Protein AF-S2WGL0-F1 (afdb_monomer_lite)

Structure (mmCIF, N/CA/C/O backbone):
data_AF-S2WGL0-F1
#
_entry.id   AF-S2WGL0-F1
#
loop_
_atom_site.group_PDB
_atom_site.id
_atom_site.type_symbol
_atom_site.label_atom_id
_atom_site.label_alt_id
_atom_site.label_comp_id
_atom_site.label_asym_id
_atom_site.label_entity_id
_atom_site.label_seq_id
_atom_site.pdbx_PDB_ins_code
_atom_site.Cartn_x
_atom_site.Cartn_y
_atom_site.Cartn_z
_atom_site.occupancy
_atom_site.B_iso_or_eq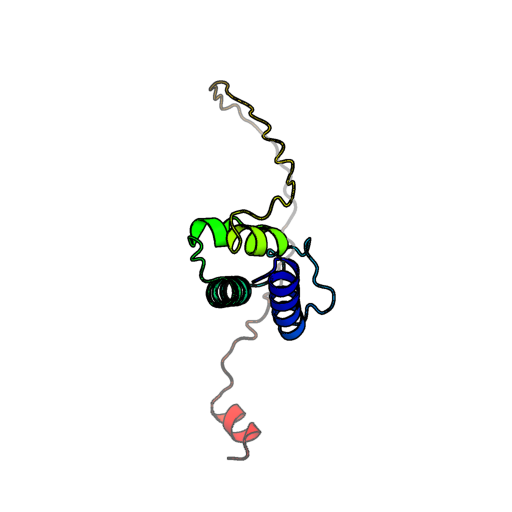uiv
_atom_site.auth_seq_id
_atom_site.auth_comp_id
_atom_site.auth_asym_id
_atom_site.auth_atom_id
_atom_site.pdbx_PDB_model_num
ATOM 1 N N . MET A 1 1 ? -0.978 8.431 12.726 1.00 80.19 1 MET A N 1
ATOM 2 C CA . MET A 1 1 ? 0.110 8.698 11.765 1.00 80.19 1 MET A CA 1
ATOM 3 C C . MET A 1 1 ? -0.448 9.598 10.673 1.00 80.19 1 MET A C 1
ATOM 5 O O . MET A 1 1 ? -1.637 9.487 10.399 1.00 80.19 1 MET A O 1
ATOM 9 N N . GLU A 1 2 ? 0.340 10.513 10.110 1.00 90.31 2 GLU A N 1
ATOM 10 C CA . GLU A 1 2 ? -0.134 11.367 9.007 1.00 90.31 2 GLU A CA 1
ATOM 11 C C . GLU A 1 2 ? -0.165 10.583 7.686 1.00 90.31 2 GLU A C 1
ATOM 13 O O . GLU A 1 2 ? 0.676 9.712 7.462 1.00 90.31 2 GLU A O 1
ATOM 18 N N . VAL A 1 3 ? -1.079 10.929 6.775 1.00 93.00 3 VAL A N 1
ATOM 19 C CA . VAL A 1 3 ? -1.217 10.261 5.461 1.00 93.00 3 VAL A CA 1
ATOM 20 C C . VAL A 1 3 ? 0.098 10.262 4.681 1.00 93.00 3 VAL A C 1
ATOM 22 O O . VAL A 1 3 ? 0.475 9.247 4.111 1.00 93.00 3 VAL A O 1
ATOM 25 N N . ALA A 1 4 ? 0.836 11.376 4.699 1.00 94.25 4 ALA A N 1
ATOM 26 C CA . ALA A 1 4 ? 2.120 11.485 4.007 1.00 94.25 4 ALA A CA 1
ATOM 27 C C . ALA A 1 4 ? 3.176 10.500 4.546 1.00 94.25 4 ALA A C 1
ATOM 29 O O . ALA A 1 4 ? 4.004 10.012 3.784 1.00 94.25 4 ALA A O 1
ATOM 30 N N . GLN A 1 5 ? 3.136 10.182 5.844 1.00 96.06 5 GLN A N 1
ATOM 31 C CA . GLN A 1 5 ? 4.048 9.206 6.451 1.00 96.06 5 GLN A CA 1
ATOM 32 C C . GLN A 1 5 ? 3.672 7.778 6.053 1.00 96.06 5 GLN A C 1
ATOM 34 O O . GLN A 1 5 ? 4.556 6.984 5.750 1.00 96.06 5 GLN A O 1
ATOM 39 N N . LEU A 1 6 ? 2.372 7.467 6.001 1.00 96.38 6 LEU A N 1
ATOM 40 C CA . LEU A 1 6 ? 1.888 6.179 5.498 1.00 96.38 6 LEU A CA 1
ATOM 41 C C . LEU A 1 6 ? 2.212 5.990 4.010 1.00 96.38 6 LEU A C 1
ATOM 43 O O . LEU A 1 6 ? 2.600 4.897 3.612 1.00 96.38 6 LEU A O 1
ATOM 47 N N . MET A 1 7 ? 2.110 7.050 3.201 1.00 97.69 7 MET A N 1
ATOM 48 C CA . MET A 1 7 ? 2.522 7.007 1.795 1.00 97.69 7 MET A CA 1
ATOM 49 C C . MET A 1 7 ? 4.009 6.715 1.649 1.00 97.69 7 MET A C 1
ATOM 51 O O . MET A 1 7 ? 4.353 5.748 0.979 1.00 97.69 7 MET A O 1
ATOM 55 N N . SER A 1 8 ? 4.867 7.472 2.343 1.00 97.62 8 SER A N 1
ATOM 56 C CA . SER A 1 8 ? 6.315 7.229 2.336 1.00 97.62 8 SER A CA 1
ATOM 57 C C . SER A 1 8 ? 6.644 5.801 2.768 1.00 97.62 8 SER A C 1
ATOM 59 O O . SER A 1 8 ? 7.467 5.151 2.144 1.00 97.62 8 SER A O 1
ATOM 61 N N . LEU A 1 9 ? 5.959 5.273 3.786 1.00 97.88 9 LEU A N 1
ATOM 62 C CA . LEU A 1 9 ? 6.163 3.900 4.246 1.00 97.88 9 LEU A CA 1
ATOM 63 C C . LEU A 1 9 ? 5.799 2.861 3.175 1.00 97.88 9 LEU A C 1
ATOM 65 O O . LEU A 1 9 ? 6.504 1.868 3.008 1.00 97.88 9 LEU A O 1
ATOM 69 N N . GLY A 1 10 ? 4.704 3.078 2.445 1.00 97.44 10 GLY A N 1
ATOM 70 C CA . GLY A 1 10 ? 4.314 2.224 1.327 1.00 97.44 10 GLY A CA 1
ATOM 71 C C . GLY A 1 10 ? 5.282 2.301 0.142 1.00 97.44 10 GLY A C 1
ATOM 72 O O . GLY A 1 10 ? 5.608 1.269 -0.449 1.00 97.44 10 GLY A O 1
ATOM 73 N N . GLU A 1 11 ? 5.767 3.502 -0.176 1.00 98.25 11 GLU A N 1
ATOM 74 C CA . GLU A 1 11 ? 6.785 3.752 -1.205 1.00 98.25 11 GLU A CA 1
ATOM 75 C C . GLU A 1 11 ? 8.116 3.071 -0.847 1.00 98.25 11 GLU A C 1
ATOM 77 O O . GLU A 1 11 ? 8.662 2.356 -1.682 1.00 98.25 11 GLU A O 1
ATOM 82 N N . ASP A 1 12 ? 8.571 3.165 0.407 1.00 98.19 12 ASP A N 1
ATOM 83 C CA . ASP A 1 12 ? 9.802 2.522 0.894 1.00 98.19 12 ASP A CA 1
ATOM 84 C C . ASP A 1 12 ? 9.748 0.987 0.762 1.00 98.19 12 ASP A C 1
ATOM 86 O O . ASP A 1 12 ? 10.747 0.328 0.454 1.00 98.19 12 ASP A O 1
ATOM 90 N N . ILE A 1 13 ? 8.580 0.377 1.008 1.00 97.81 13 ILE A N 1
ATOM 91 C CA . ILE A 1 13 ? 8.391 -1.068 0.807 1.00 97.81 13 ILE A CA 1
ATOM 92 C C . ILE A 1 13 ? 8.492 -1.394 -0.680 1.00 97.81 13 ILE A C 1
ATOM 94 O O . ILE A 1 13 ? 9.223 -2.305 -1.057 1.00 97.81 13 ILE A O 1
ATOM 98 N N . LEU A 1 14 ? 7.795 -0.640 -1.529 1.00 98.25 14 LEU A N 1
ATOM 99 C CA . LEU A 1 14 ? 7.817 -0.855 -2.973 1.00 98.25 14 LEU A CA 1
ATOM 100 C C . LEU A 1 14 ? 9.211 -0.640 -3.571 1.00 98.25 14 LEU A C 1
ATOM 102 O O . LEU A 1 14 ? 9.618 -1.424 -4.426 1.00 98.25 14 LEU A O 1
ATOM 106 N N . GLU A 1 15 ? 9.975 0.338 -3.089 1.00 98.19 15 GLU A N 1
ATOM 107 C CA . GLU A 1 15 ? 11.370 0.549 -3.478 1.00 98.19 15 GLU A CA 1
ATOM 108 C C . GLU A 1 15 ? 12.218 -0.692 -3.174 1.00 98.19 15 GLU A C 1
ATOM 110 O O . GLU A 1 15 ? 12.940 -1.178 -4.049 1.00 98.19 15 GLU A O 1
ATOM 115 N N . ARG A 1 16 ? 12.080 -1.263 -1.969 1.00 97.62 16 ARG A N 1
ATOM 116 C CA . ARG A 1 16 ? 12.779 -2.500 -1.576 1.00 97.62 16 ARG A CA 1
ATOM 117 C C . ARG A 1 16 ? 12.394 -3.706 -2.434 1.00 97.62 16 ARG A C 1
ATOM 119 O O . ARG A 1 16 ? 13.236 -4.575 -2.644 1.00 97.62 16 ARG A O 1
ATOM 126 N N . GLU A 1 17 ? 11.166 -3.732 -2.943 1.00 97.00 17 GLU A N 1
ATOM 127 C CA . GLU A 1 17 ? 10.657 -4.758 -3.865 1.00 97.00 17 GLU A CA 1
ATOM 128 C C . GLU A 1 17 ? 10.975 -4.456 -5.346 1.00 97.00 17 GLU A C 1
ATOM 130 O O . GLU A 1 17 ? 10.543 -5.179 -6.244 1.00 97.00 17 GLU A O 1
ATOM 135 N N . GLY A 1 18 ? 11.759 -3.407 -5.629 1.00 97.88 18 GLY A N 1
ATOM 136 C CA . GLY A 1 18 ? 12.252 -3.084 -6.972 1.00 97.88 18 GLY A CA 1
ATOM 137 C C . GLY A 1 18 ? 11.433 -2.041 -7.740 1.00 97.88 18 GLY A C 1
ATOM 138 O O . GLY A 1 18 ? 11.605 -1.909 -8.953 1.00 97.88 18 GLY A O 1
ATOM 139 N N . TYR A 1 19 ? 10.575 -1.279 -7.060 1.00 97.81 19 TYR A N 1
ATOM 140 C CA . TYR A 1 19 ? 9.753 -0.206 -7.629 1.00 97.81 19 TYR A CA 1
ATOM 141 C C . TYR A 1 19 ? 10.124 1.167 -7.030 1.00 97.81 19 TYR A C 1
ATOM 143 O O . TYR A 1 19 ? 9.330 1.741 -6.289 1.00 97.81 19 TYR A O 1
ATOM 151 N N . PRO A 1 20 ? 11.309 1.726 -7.353 1.00 96.38 20 PRO A N 1
ATOM 152 C CA . PRO A 1 20 ? 11.808 2.970 -6.749 1.00 96.38 20 PRO A CA 1
ATOM 153 C C . PRO A 1 20 ? 10.996 4.220 -7.121 1.00 96.38 20 PRO A C 1
ATOM 155 O O . PRO A 1 20 ? 11.027 5.211 -6.405 1.00 96.38 20 PRO A O 1
ATOM 158 N N . ASP A 1 21 ? 10.251 4.172 -8.228 1.00 94.81 21 ASP A N 1
ATOM 159 C CA . ASP A 1 21 ? 9.402 5.276 -8.696 1.00 94.81 21 ASP A CA 1
ATOM 160 C C . ASP A 1 21 ? 7.921 5.074 -8.313 1.00 9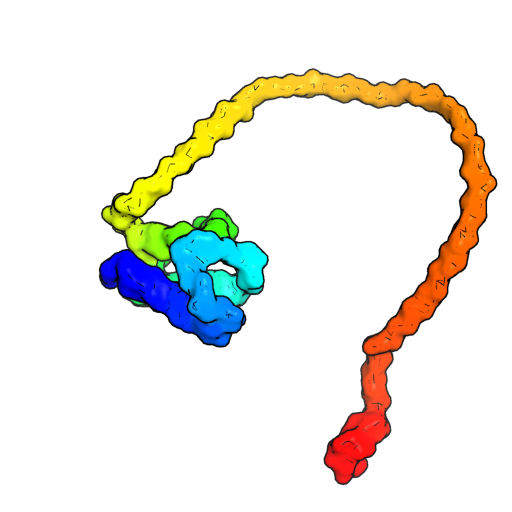4.81 21 ASP A C 1
ATOM 162 O O . ASP A 1 21 ? 7.013 5.587 -8.979 1.00 94.81 21 ASP A O 1
ATOM 166 N N . ALA A 1 22 ? 7.645 4.247 -7.298 1.00 97.19 22 ALA A N 1
ATOM 167 C CA . ALA A 1 22 ? 6.295 4.074 -6.785 1.00 97.19 22 ALA A CA 1
ATOM 168 C C . ALA A 1 22 ? 5.767 5.392 -6.202 1.00 97.19 22 ALA A C 1
ATOM 170 O O . ALA A 1 22 ? 6.486 6.152 -5.568 1.00 97.19 22 ALA A O 1
ATOM 171 N N . THR A 1 23 ? 4.491 5.664 -6.452 1.00 96.75 23 THR A N 1
ATOM 172 C CA . THR A 1 23 ? 3.782 6.855 -5.972 1.00 96.75 23 THR A CA 1
ATOM 173 C C . THR A 1 23 ? 2.350 6.468 -5.614 1.00 96.75 23 THR A C 1
ATOM 175 O O . THR A 1 23 ? 1.947 5.315 -5.786 1.00 96.75 23 THR A O 1
ATOM 178 N N . GLU A 1 24 ? 1.532 7.436 -5.198 1.00 97.06 24 GLU A N 1
ATOM 179 C CA . GLU A 1 24 ? 0.105 7.246 -4.906 1.00 97.06 24 GLU A CA 1
ATOM 180 C C . GLU A 1 24 ? -0.660 6.432 -5.961 1.00 97.06 24 GLU A C 1
ATOM 182 O O . GLU A 1 24 ? -1.491 5.591 -5.617 1.00 97.06 24 GLU A O 1
ATOM 187 N N . THR A 1 25 ? -0.391 6.669 -7.246 1.00 98.00 25 THR A N 1
ATOM 188 C CA . THR A 1 25 ? -1.117 6.052 -8.366 1.00 98.00 25 THR A CA 1
ATOM 189 C C . THR A 1 25 ? -0.524 4.717 -8.813 1.00 98.00 25 THR A C 1
ATOM 191 O O . THR A 1 25 ? -1.002 4.135 -9.787 1.00 98.00 25 THR A O 1
ATOM 194 N N . PHE A 1 26 ? 0.504 4.215 -8.121 1.00 98.38 26 PHE A N 1
ATOM 195 C CA . PHE A 1 26 ? 1.156 2.955 -8.456 1.00 98.38 26 PHE A CA 1
ATOM 196 C C . PHE A 1 26 ? 0.158 1.794 -8.443 1.00 98.38 26 PHE A C 1
ATOM 198 O O . PHE A 1 26 ? -0.485 1.534 -7.426 1.00 98.38 26 PHE A O 1
ATOM 205 N N . GLU A 1 27 ? 0.046 1.082 -9.567 1.00 98.38 27 GLU A N 1
ATOM 206 C CA . GLU A 1 27 ? -0.880 -0.039 -9.716 1.00 98.38 27 GLU A CA 1
ATOM 207 C C . GLU A 1 27 ? -0.393 -1.291 -8.975 1.00 98.38 27 GLU A C 1
ATOM 209 O O . GLU A 1 27 ? 0.633 -1.887 -9.308 1.00 98.38 27 GLU A O 1
ATOM 214 N N . LEU A 1 28 ? -1.202 -1.773 -8.033 1.00 98.25 28 LEU A N 1
ATOM 215 C CA . LEU A 1 28 ? -0.930 -2.984 -7.253 1.00 98.25 28 LEU A CA 1
ATOM 216 C C . LEU A 1 28 ? -1.119 -4.285 -8.054 1.00 98.25 28 LEU A C 1
ATOM 218 O O . LEU A 1 28 ? -0.985 -5.373 -7.499 1.00 98.25 28 LEU A O 1
ATOM 222 N N . SER A 1 29 ? -1.488 -4.203 -9.334 1.00 97.69 29 SER A N 1
ATOM 223 C CA . SER A 1 29 ? -1.468 -5.332 -10.278 1.00 97.69 29 SER A CA 1
ATOM 224 C C . SER A 1 29 ? -0.044 -5.707 -10.701 1.00 97.69 29 SER A C 1
ATOM 226 O O . SER A 1 29 ? 0.172 -6.805 -11.208 1.00 97.69 29 SER A O 1
ATOM 228 N N . ARG A 1 30 ? 0.918 -4.794 -10.512 1.00 97.94 30 ARG A N 1
ATOM 229 C CA . ARG A 1 30 ? 2.327 -4.983 -10.877 1.00 97.94 30 ARG A CA 1
ATOM 230 C C . ARG A 1 30 ? 3.089 -5.825 -9.859 1.00 97.94 30 ARG A C 1
ATOM 232 O O . ARG A 1 30 ? 4.085 -6.437 -10.219 1.00 97.94 30 ARG A O 1
ATOM 239 N N . VAL A 1 31 ? 2.621 -5.844 -8.615 1.00 97.88 31 VAL A N 1
ATOM 240 C CA . VAL A 1 31 ? 3.211 -6.623 -7.526 1.00 97.88 31 VAL A CA 1
ATOM 241 C C . VAL A 1 31 ? 2.473 -7.940 -7.341 1.00 97.88 31 VAL A C 1
ATOM 243 O O . VAL A 1 31 ? 1.290 -8.065 -7.664 1.00 97.88 31 VAL A O 1
ATOM 246 N N . ASP A 1 32 ? 3.164 -8.927 -6.786 1.00 97.50 32 ASP A N 1
ATOM 247 C CA . ASP A 1 32 ? 2.537 -10.173 -6.372 1.00 97.50 32 ASP A CA 1
ATOM 248 C C . ASP A 1 32 ? 1.655 -9.983 -5.117 1.00 97.50 32 ASP A C 1
ATOM 250 O O . ASP A 1 32 ? 1.632 -8.936 -4.458 1.00 97.50 32 ASP A O 1
ATOM 254 N N . SER A 1 33 ? 0.893 -11.025 -4.781 1.00 96.69 33 SER A N 1
ATOM 255 C CA . SER A 1 33 ? -0.040 -10.988 -3.651 1.00 96.69 33 SER A CA 1
ATOM 256 C C . SER A 1 33 ? 0.645 -10.907 -2.284 1.00 96.69 33 SER A C 1
ATOM 258 O O . SER A 1 33 ? 0.052 -10.345 -1.365 1.00 96.69 33 SER A O 1
ATOM 260 N N . VAL A 1 34 ? 1.864 -11.438 -2.136 1.00 97.06 34 VAL A N 1
ATOM 261 C CA . VAL A 1 34 ? 2.634 -11.379 -0.883 1.00 97.06 34 VAL A CA 1
ATOM 262 C C . VAL A 1 34 ? 3.122 -9.958 -0.653 1.00 97.06 34 VAL A C 1
ATOM 264 O O . VAL A 1 34 ? 2.913 -9.420 0.430 1.00 97.06 34 VAL A O 1
ATOM 267 N N . THR A 1 35 ? 3.674 -9.318 -1.683 1.00 97.31 35 THR A N 1
ATOM 268 C CA . THR A 1 35 ? 4.086 -7.910 -1.627 1.00 97.31 35 THR A CA 1
ATOM 269 C C . THR A 1 35 ? 2.911 -6.997 -1.277 1.00 97.31 35 THR A C 1
ATOM 271 O O . THR A 1 35 ? 3.011 -6.170 -0.372 1.00 97.31 35 THR A O 1
ATOM 274 N N . ARG A 1 36 ? 1.748 -7.190 -1.918 1.00 98.31 36 ARG A N 1
ATOM 275 C CA . ARG A 1 36 ? 0.517 -6.454 -1.574 1.00 98.31 36 ARG A CA 1
ATOM 276 C C . ARG A 1 36 ? 0.147 -6.608 -0.094 1.00 98.31 36 ARG A C 1
ATOM 278 O O . ARG A 1 36 ? -0.191 -5.621 0.555 1.00 98.31 36 ARG A O 1
ATOM 285 N N . TRP A 1 37 ? 0.207 -7.831 0.429 1.00 97.88 37 TRP A N 1
ATOM 286 C CA . TRP A 1 37 ? -0.082 -8.118 1.835 1.00 97.88 37 TRP A CA 1
ATOM 287 C C . TRP A 1 37 ? 0.948 -7.505 2.785 1.00 97.88 37 TRP A C 1
ATOM 289 O O . TRP A 1 37 ? 0.569 -6.970 3.822 1.00 97.88 37 TRP A O 1
ATOM 299 N N . ALA A 1 38 ? 2.232 -7.536 2.427 1.00 97.94 38 ALA A N 1
ATOM 300 C CA . ALA A 1 38 ? 3.297 -6.927 3.217 1.00 97.94 38 ALA A CA 1
ATOM 301 C C . ALA A 1 38 ? 3.092 -5.412 3.364 1.00 97.94 38 ALA A C 1
ATOM 303 O O . ALA A 1 38 ? 3.245 -4.877 4.463 1.00 97.94 38 ALA A O 1
ATOM 304 N N . ILE A 1 39 ? 2.684 -4.737 2.283 1.00 98.12 39 ILE A N 1
ATOM 305 C CA . ILE A 1 39 ? 2.313 -3.318 2.320 1.00 98.12 39 ILE A CA 1
ATOM 306 C C . ILE A 1 39 ? 1.122 -3.118 3.258 1.00 98.12 39 ILE A C 1
ATOM 308 O O . ILE A 1 39 ? 1.221 -2.320 4.184 1.00 98.12 39 ILE A O 1
ATOM 312 N N . ALA A 1 40 ? 0.027 -3.861 3.057 1.00 98.00 40 ALA A N 1
ATOM 313 C CA . ALA A 1 40 ? -1.181 -3.716 3.866 1.00 98.00 40 ALA A CA 1
ATOM 314 C C . ALA A 1 40 ? -0.890 -3.881 5.366 1.00 98.00 40 ALA A C 1
ATOM 316 O O . ALA A 1 40 ? -1.132 -2.952 6.125 1.00 98.00 40 ALA A O 1
ATOM 317 N N . VAL A 1 41 ? -0.253 -4.982 5.774 1.00 98.00 41 VAL A N 1
ATOM 318 C CA . VAL A 1 41 ? 0.083 -5.251 7.186 1.00 98.00 41 VAL A CA 1
ATOM 319 C C . VAL A 1 41 ? 0.972 -4.164 7.782 1.00 98.00 41 VAL A C 1
ATOM 321 O O . VAL A 1 41 ? 0.796 -3.772 8.933 1.00 98.00 41 VAL A O 1
ATOM 324 N N . THR A 1 42 ? 1.925 -3.649 7.005 1.00 98.12 42 THR A N 1
ATOM 325 C CA . THR A 1 42 ? 2.812 -2.587 7.490 1.00 98.12 42 THR A CA 1
ATOM 326 C C . THR A 1 42 ? 2.051 -1.273 7.694 1.00 98.12 42 THR A C 1
ATOM 328 O O . THR A 1 42 ? 2.295 -0.563 8.670 1.00 98.12 42 THR A O 1
ATOM 331 N N . LEU A 1 43 ? 1.097 -0.956 6.815 1.00 97.56 43 LEU A N 1
ATOM 332 C CA . LEU A 1 43 ? 0.223 0.206 6.974 1.00 97.56 43 LEU A CA 1
ATOM 333 C C . LEU A 1 43 ? -0.749 0.037 8.150 1.00 97.56 43 LEU A C 1
ATOM 335 O O . LEU A 1 43 ? -0.990 1.001 8.878 1.00 97.56 43 LEU A O 1
ATOM 339 N N . GLU A 1 44 ? -1.277 -1.167 8.370 1.00 97.31 44 GLU A N 1
ATOM 340 C CA . GLU A 1 44 ? -2.137 -1.487 9.514 1.00 97.31 44 GLU A CA 1
ATOM 341 C C . GLU A 1 44 ? -1.391 -1.312 10.843 1.00 97.31 44 GLU A C 1
ATOM 343 O O . GLU A 1 44 ? -1.899 -0.652 11.749 1.00 97.31 44 GLU A O 1
ATOM 348 N N . ASP A 1 45 ? -0.160 -1.824 10.945 1.00 97.38 45 ASP A N 1
ATOM 349 C CA . ASP A 1 45 ? 0.685 -1.679 12.140 1.00 97.38 45 ASP A CA 1
ATOM 350 C C . ASP A 1 45 ? 1.007 -0.203 12.428 1.00 97.38 45 ASP A C 1
ATOM 352 O O . ASP A 1 45 ? 0.879 0.283 13.554 1.00 97.38 45 ASP A O 1
ATOM 356 N N . ALA A 1 46 ? 1.344 0.550 11.381 1.00 96.88 46 ALA A N 1
ATOM 357 C CA . ALA A 1 46 ? 1.696 1.960 11.475 1.00 96.88 46 ALA A CA 1
ATOM 358 C C . ALA A 1 46 ? 0.503 2.875 11.821 1.00 96.88 46 ALA A C 1
ATOM 360 O O . ALA A 1 46 ? 0.655 3.890 12.514 1.00 96.88 46 ALA A O 1
ATOM 361 N N . SER A 1 47 ? -0.690 2.544 11.324 1.00 95.19 47 SER A N 1
ATOM 362 C CA . SER A 1 47 ? -1.913 3.328 11.533 1.00 95.19 47 SER A CA 1
ATOM 363 C C . SER A 1 47 ? -2.719 2.895 12.760 1.00 95.19 47 SER A C 1
ATOM 365 O O . SER A 1 47 ? -3.461 3.709 13.316 1.00 95.19 47 SER A O 1
ATOM 367 N N . GLY A 1 48 ? -2.575 1.641 13.194 1.00 95.38 48 GLY A N 1
ATOM 368 C CA . GLY A 1 48 ? -3.443 0.996 14.179 1.00 95.38 48 GLY A CA 1
ATOM 369 C C . GLY A 1 48 ? -4.835 0.643 13.638 1.00 95.38 48 GLY A C 1
ATOM 370 O O . GLY A 1 48 ? -5.738 0.365 14.430 1.00 95.38 48 GLY A O 1
ATOM 371 N N . VAL A 1 49 ? -5.035 0.691 12.318 1.00 95.31 49 VAL A N 1
ATOM 372 C CA . VAL A 1 49 ? -6.304 0.395 11.643 1.00 95.31 49 VAL A CA 1
ATOM 373 C C . VAL A 1 49 ? -6.195 -0.963 10.975 1.00 95.31 49 VAL A C 1
ATOM 375 O O . VAL A 1 49 ? -5.267 -1.190 10.217 1.00 95.31 49 VAL A O 1
ATOM 378 N N . VAL A 1 50 ? -7.156 -1.848 11.233 1.00 96.31 50 VAL A N 1
ATOM 379 C CA . VAL A 1 50 ? -7.247 -3.147 10.554 1.00 96.31 50 VAL A CA 1
ATOM 380 C C . VAL A 1 50 ? -8.145 -3.006 9.331 1.00 96.31 50 VAL A C 1
ATOM 382 O O . VAL A 1 50 ? -9.270 -2.510 9.444 1.00 96.31 50 VAL A O 1
ATOM 385 N N . VAL A 1 51 ? -7.663 -3.467 8.184 1.00 96.31 51 VAL A N 1
ATOM 386 C CA . VAL A 1 51 ? -8.341 -3.419 6.893 1.00 96.31 51 VAL A CA 1
ATOM 387 C C . VAL A 1 51 ? -8.817 -4.831 6.528 1.00 96.31 51 VAL A C 1
ATOM 389 O O . VAL A 1 51 ? -8.046 -5.785 6.583 1.00 96.31 51 VAL A O 1
ATOM 392 N N . PRO A 1 52 ? -10.085 -5.019 6.128 1.00 96.75 52 PRO A N 1
ATOM 393 C CA . PRO A 1 52 ? -10.556 -6.328 5.691 1.00 96.75 52 PRO A CA 1
ATOM 394 C C . PRO A 1 52 ? -9.814 -6.832 4.445 1.00 96.75 52 PRO A C 1
ATOM 396 O O . PRO A 1 52 ? -9.656 -6.096 3.469 1.00 96.75 52 PRO A O 1
ATOM 399 N N . ASP A 1 53 ? -9.492 -8.127 4.404 1.00 97.38 53 ASP A N 1
ATOM 400 C CA . ASP A 1 53 ? -8.832 -8.786 3.263 1.00 97.38 53 ASP A CA 1
ATOM 401 C C . ASP A 1 53 ? -9.519 -8.499 1.920 1.00 97.38 53 ASP A C 1
ATOM 403 O O . ASP A 1 53 ? -8.863 -8.305 0.894 1.00 97.38 53 ASP A O 1
ATOM 407 N N . SER A 1 54 ? -10.856 -8.451 1.910 1.00 97.44 54 SER A N 1
ATOM 408 C CA . SER A 1 54 ? -11.638 -8.144 0.709 1.00 97.44 54 SER A CA 1
ATOM 409 C C . SER A 1 54 ? -11.359 -6.743 0.168 1.00 97.44 54 SER A C 1
ATOM 411 O O . SER A 1 54 ? -11.370 -6.546 -1.045 1.00 97.44 54 SER A O 1
ATOM 413 N N . GLU A 1 55 ? -11.097 -5.779 1.048 1.00 97.75 55 GLU A N 1
ATOM 414 C CA . GLU A 1 55 ? -10.776 -4.402 0.673 1.00 97.75 55 GLU A CA 1
ATOM 415 C C . GLU A 1 55 ? -9.316 -4.284 0.219 1.00 97.75 55 GLU A C 1
ATOM 417 O O . GLU A 1 55 ? -9.054 -3.662 -0.810 1.00 97.75 55 GLU A O 1
ATOM 422 N N . ILE A 1 56 ? -8.385 -4.989 0.878 1.00 97.25 56 ILE A N 1
ATOM 423 C CA . ILE A 1 56 ? -6.982 -5.116 0.433 1.00 97.25 56 ILE A CA 1
ATOM 424 C C . ILE A 1 56 ? -6.914 -5.714 -0.983 1.00 97.25 56 ILE A C 1
ATOM 426 O O . ILE A 1 56 ? -6.157 -5.249 -1.843 1.00 97.25 56 ILE A O 1
ATOM 430 N N . CYS A 1 57 ? -7.730 -6.734 -1.261 1.00 96.75 57 CYS A N 1
ATOM 431 C CA . CYS A 1 57 ? -7.827 -7.345 -2.588 1.00 96.75 57 CYS A CA 1
ATOM 432 C C . CYS A 1 57 ? -8.463 -6.403 -3.621 1.00 96.75 57 CYS A C 1
ATOM 434 O O . CYS A 1 57 ? -8.061 -6.410 -4.784 1.00 96.75 57 CYS A O 1
ATOM 436 N N . ALA A 1 58 ? -9.447 -5.596 -3.214 1.00 97.00 58 ALA A N 1
ATOM 437 C CA . ALA A 1 58 ? -10.136 -4.659 -4.099 1.00 97.00 58 ALA A CA 1
ATOM 438 C C . ALA A 1 58 ? -9.320 -3.390 -4.407 1.00 97.00 58 ALA A C 1
ATOM 440 O O . ALA A 1 58 ? -9.563 -2.755 -5.438 1.00 97.00 58 ALA A O 1
ATOM 441 N N . ALA A 1 59 ? -8.357 -3.028 -3.551 1.00 97.69 59 ALA A N 1
ATOM 442 C CA . ALA A 1 59 ? -7.469 -1.887 -3.752 1.00 97.69 59 ALA A CA 1
ATOM 443 C C . ALA A 1 59 ? -6.717 -1.999 -5.089 1.00 97.69 59 ALA A C 1
ATOM 445 O O . ALA A 1 59 ? -6.158 -3.048 -5.431 1.00 97.69 59 ALA A O 1
ATOM 446 N N . ARG A 1 60 ? -6.697 -0.917 -5.872 1.00 98.19 60 ARG A N 1
ATOM 447 C CA . ARG A 1 60 ? -6.042 -0.903 -7.190 1.00 98.19 60 ARG A CA 1
ATOM 448 C C . ARG A 1 60 ? -4.694 -0.214 -7.140 1.00 98.19 60 ARG A C 1
ATOM 450 O O . ARG A 1 60 ? -3.796 -0.601 -7.883 1.00 98.19 60 ARG A O 1
ATOM 457 N N . THR A 1 61 ? -4.568 0.775 -6.266 1.00 98.62 61 THR A N 1
ATOM 458 C CA . THR A 1 61 ? -3.385 1.619 -6.146 1.00 98.62 61 THR A CA 1
ATOM 459 C C . THR A 1 61 ? -2.828 1.636 -4.730 1.00 98.62 61 THR A C 1
ATOM 461 O O . THR A 1 61 ? -3.537 1.308 -3.775 1.00 98.62 61 THR A O 1
ATOM 464 N N . LEU A 1 62 ? -1.567 2.053 -4.583 1.00 98.19 62 LEU A N 1
ATOM 465 C CA . LEU A 1 62 ? -0.973 2.302 -3.267 1.00 98.19 62 LEU A CA 1
ATOM 466 C C . LEU A 1 62 ? -1.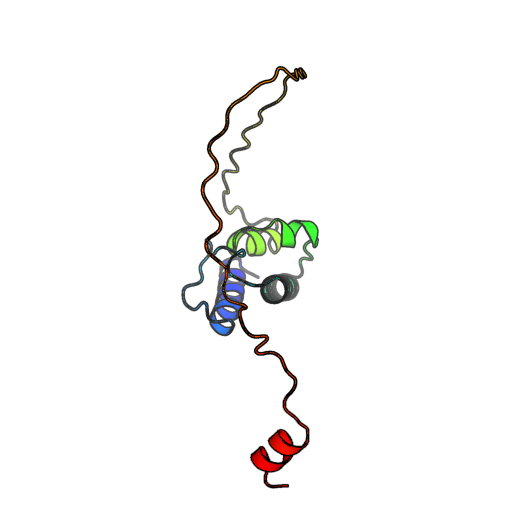807 3.307 -2.452 1.00 98.19 62 LEU A C 1
ATOM 468 O O . LEU A 1 62 ? -2.074 3.079 -1.273 1.00 98.19 62 LEU A O 1
ATOM 472 N N . GLY A 1 63 ? -2.284 4.375 -3.097 1.00 97.44 63 GLY A N 1
ATOM 473 C CA . GLY A 1 63 ? -3.157 5.364 -2.469 1.00 97.44 63 GLY A CA 1
ATOM 474 C C . GLY A 1 63 ? -4.454 4.777 -1.922 1.00 97.44 63 GLY A C 1
ATOM 475 O O . GLY A 1 63 ? -4.923 5.217 -0.875 1.00 97.44 63 GLY A O 1
ATOM 476 N N . ASP A 1 64 ? -5.021 3.761 -2.577 1.00 97.25 64 ASP A N 1
ATOM 477 C CA . ASP A 1 64 ? -6.211 3.078 -2.061 1.00 97.25 64 ASP A CA 1
ATOM 478 C C . ASP A 1 64 ? -5.909 2.369 -0.735 1.00 97.25 64 ASP A C 1
ATOM 480 O O . ASP A 1 64 ? -6.655 2.551 0.223 1.00 97.25 64 ASP A O 1
ATOM 484 N N . LEU A 1 65 ? -4.792 1.636 -0.637 1.00 97.12 65 LEU A N 1
ATOM 485 C CA . LEU A 1 65 ? -4.393 0.972 0.614 1.00 97.12 65 LEU A CA 1
ATOM 486 C C . LEU A 1 65 ? -4.148 1.971 1.751 1.00 97.12 65 LEU A C 1
ATOM 488 O O . LEU A 1 65 ? -4.568 1.736 2.886 1.00 97.12 65 LEU A O 1
ATOM 492 N N . VAL A 1 66 ? -3.518 3.110 1.457 1.00 96.88 66 VAL A N 1
ATOM 493 C CA . VAL A 1 66 ? -3.282 4.147 2.472 1.00 96.88 66 VAL A CA 1
ATOM 494 C C . VAL A 1 66 ? -4.588 4.795 2.934 1.00 96.88 66 VAL A C 1
ATOM 496 O O . VAL A 1 66 ? -4.755 5.027 4.130 1.00 96.88 66 VAL A O 1
ATOM 499 N N . ARG A 1 67 ? -5.553 5.022 2.034 1.00 94.75 67 ARG A N 1
ATOM 500 C CA . ARG A 1 67 ? -6.890 5.524 2.408 1.00 94.75 67 ARG A CA 1
ATOM 501 C C . ARG A 1 67 ? -7.637 4.549 3.310 1.00 94.75 67 ARG A C 1
ATOM 503 O O . ARG A 1 67 ? -8.221 4.982 4.300 1.00 94.75 67 ARG A O 1
ATOM 510 N N . LEU A 1 68 ? -7.589 3.255 2.993 1.00 95.25 68 LEU A N 1
ATOM 511 C CA . LEU A 1 68 ? -8.191 2.206 3.823 1.00 95.25 68 LEU A CA 1
ATOM 512 C C . LEU A 1 68 ? -7.575 2.171 5.230 1.00 95.25 68 LEU A C 1
ATOM 514 O O . LEU A 1 68 ? -8.287 1.991 6.213 1.00 95.25 68 LEU A O 1
ATOM 518 N N . SER A 1 69 ? -6.271 2.437 5.328 1.00 94.31 69 SER A N 1
ATOM 519 C CA . SER A 1 69 ? -5.522 2.459 6.593 1.00 94.31 69 SER A CA 1
ATOM 520 C C . SER A 1 69 ? -5.674 3.773 7.377 1.00 94.31 69 SER A C 1
ATOM 522 O O . SER A 1 69 ? -5.181 3.891 8.494 1.00 94.31 69 SER A O 1
ATOM 524 N N . CYS A 1 70 ? -6.350 4.787 6.826 1.00 89.00 70 CYS A N 1
ATOM 525 C CA . CYS A 1 70 ? -6.540 6.090 7.470 1.00 89.00 70 CYS A CA 1
ATOM 526 C C . CYS A 1 70 ? -7.972 6.636 7.253 1.00 89.00 70 CYS A C 1
ATOM 528 O O . CYS A 1 70 ? -8.162 7.679 6.613 1.00 89.00 70 CYS A O 1
ATOM 530 N N . PRO A 1 71 ? -9.009 5.964 7.795 1.00 71.50 71 PRO A N 1
ATOM 531 C CA . PRO A 1 71 ? -10.396 6.392 7.651 1.00 71.50 71 PRO A CA 1
ATOM 532 C C . PRO A 1 71 ? -10.603 7.757 8.326 1.00 71.50 71 PRO A C 1
ATOM 534 O O . PRO A 1 71 ? -10.486 7.897 9.542 1.00 71.50 71 PRO A O 1
ATOM 537 N N . GLY A 1 72 ? -10.884 8.782 7.518 1.00 64.75 72 GLY A N 1
ATOM 538 C CA . GLY A 1 72 ? -11.012 10.181 7.952 1.00 64.75 72 GLY A CA 1
ATOM 539 C C . GLY A 1 72 ? -10.118 11.159 7.184 1.00 64.75 72 GLY A C 1
ATOM 540 O O . GLY A 1 72 ? -10.337 12.367 7.259 1.00 64.75 72 GLY A O 1
ATOM 541 N N . ALA A 1 73 ? -9.154 10.655 6.409 1.00 59.09 73 ALA A N 1
ATOM 542 C CA . ALA A 1 73 ? -8.430 11.454 5.431 1.00 59.09 73 ALA A CA 1
ATOM 543 C C . ALA A 1 73 ? -9.308 11.673 4.190 1.00 59.09 73 ALA A C 1
ATOM 545 O O . ALA A 1 73 ? -9.508 10.763 3.387 1.00 59.09 73 ALA A O 1
ATOM 546 N N . ASP A 1 74 ? -9.846 12.882 4.040 1.00 47.62 74 ASP A N 1
ATOM 547 C CA . ASP A 1 74 ? -10.585 13.301 2.847 1.00 47.62 74 ASP A CA 1
ATOM 548 C C . ASP A 1 74 ? -9.598 13.489 1.679 1.00 47.62 74 ASP A C 1
ATOM 550 O O . ASP A 1 74 ? -9.157 14.589 1.352 1.00 47.62 74 ASP A O 1
ATOM 554 N N . LEU A 1 75 ? -9.163 12.376 1.089 1.00 52.38 75 LEU A N 1
ATOM 555 C CA . LEU A 1 75 ? -8.530 12.365 -0.222 1.00 52.38 75 LEU A CA 1
ATOM 556 C C . LEU A 1 75 ? -9.667 12.198 -1.217 1.00 52.38 75 LEU A C 1
ATOM 558 O O . LEU A 1 75 ? -10.122 11.078 -1.436 1.00 52.38 75 LEU A O 1
ATOM 562 N N . SER A 1 76 ? -10.177 13.313 -1.743 1.00 43.00 76 SER A N 1
ATOM 563 C CA . SER A 1 76 ? -11.352 13.366 -2.615 1.00 43.00 76 SER A CA 1
ATOM 564 C C . SER A 1 76 ? -11.213 12.461 -3.850 1.00 43.00 76 SER A C 1
ATOM 566 O O . SER A 1 76 ? -10.852 12.893 -4.944 1.00 43.00 76 SER A O 1
ATOM 568 N N . LEU A 1 77 ? -11.543 11.183 -3.686 1.00 44.50 77 LEU A N 1
ATOM 569 C CA . LEU A 1 77 ? -11.769 10.238 -4.760 1.00 44.50 77 LEU A CA 1
ATOM 570 C C . LEU A 1 77 ? -13.179 10.470 -5.284 1.00 44.50 77 LEU A C 1
ATOM 572 O O . LEU A 1 77 ? -14.171 10.058 -4.684 1.00 44.50 77 LEU A O 1
ATOM 576 N N . THR A 1 78 ? -13.271 11.118 -6.438 1.00 38.88 78 THR A N 1
ATOM 577 C CA . THR A 1 78 ? -14.505 11.144 -7.221 1.00 38.88 78 THR A CA 1
ATOM 578 C C . THR A 1 78 ? -14.745 9.743 -7.790 1.00 38.88 78 THR A C 1
ATOM 580 O O . THR A 1 78 ? -14.357 9.410 -8.907 1.00 38.88 78 THR A O 1
ATOM 583 N N . THR A 1 79 ? -15.360 8.863 -7.002 1.00 46.84 79 THR A N 1
ATOM 584 C CA . THR A 1 79 ? -15.828 7.572 -7.503 1.00 46.84 79 THR A CA 1
ATOM 585 C C . THR A 1 79 ? -17.058 7.825 -8.371 1.00 46.84 79 THR A C 1
ATOM 587 O O . THR A 1 79 ? -18.181 8.009 -7.907 1.00 46.84 79 THR A O 1
ATOM 590 N N . SER A 1 80 ? -16.829 7.889 -9.682 1.00 48.94 80 SER A N 1
ATOM 591 C CA . SER A 1 80 ? -17.890 7.910 -10.683 1.00 48.94 80 SER A CA 1
ATOM 592 C C . SER A 1 80 ? -18.587 6.545 -10.673 1.00 48.94 80 SER A C 1
ATOM 594 O O . SER A 1 80 ? -18.158 5.595 -11.326 1.00 48.94 80 SER A O 1
ATOM 596 N N . SER A 1 81 ? -19.638 6.421 -9.862 1.00 45.72 81 SER A N 1
ATOM 597 C CA . SER A 1 81 ? -20.556 5.285 -9.902 1.00 45.72 81 SER A CA 1
ATOM 598 C C . SER A 1 81 ? -21.408 5.402 -11.167 1.00 45.72 81 SER A C 1
ATOM 600 O O . SER A 1 81 ? -22.415 6.106 -11.190 1.00 45.72 81 SER A O 1
ATOM 602 N N . SER A 1 82 ? -20.994 4.735 -12.248 1.00 48.09 82 SER A N 1
ATOM 603 C CA . SER A 1 82 ? -21.875 4.497 -13.392 1.00 48.09 82 SER A CA 1
ATOM 604 C C . SER A 1 82 ? -22.727 3.269 -13.091 1.00 48.09 82 SER A C 1
ATOM 606 O O . SER A 1 82 ? -22.347 2.123 -13.322 1.00 48.09 82 SER A O 1
ATOM 608 N N . GLN A 1 83 ? -23.877 3.546 -12.489 1.00 54.72 83 GLN A N 1
ATOM 609 C CA . GLN A 1 83 ? -25.006 2.642 -12.367 1.00 54.72 83 GLN A CA 1
ATOM 610 C C . GLN A 1 83 ? -25.579 2.409 -13.773 1.00 54.72 83 GLN A C 1
ATOM 612 O O . GLN A 1 83 ? -26.105 3.338 -14.383 1.00 54.72 83 GLN A O 1
ATOM 617 N N . HIS A 1 84 ? -25.481 1.185 -14.294 1.00 45.34 84 HIS A N 1
ATOM 618 C CA . HIS A 1 84 ? -26.339 0.755 -15.396 1.00 45.34 84 HIS A CA 1
ATOM 619 C C . HIS A 1 84 ? -27.116 -0.488 -14.971 1.00 45.34 84 HIS A C 1
ATOM 621 O O . HIS A 1 84 ? -26.641 -1.620 -15.042 1.00 45.34 84 HIS A O 1
ATOM 627 N N . ASP A 1 85 ? -28.334 -0.230 -14.509 1.00 49.75 85 ASP A N 1
ATOM 628 C CA . ASP A 1 85 ? -29.395 -1.209 -14.340 1.00 49.75 85 ASP A CA 1
ATOM 629 C C . ASP A 1 85 ? -29.825 -1.795 -15.696 1.00 49.75 85 ASP A C 1
ATOM 631 O O . ASP A 1 85 ? -29.965 -1.070 -16.679 1.00 49.75 85 ASP A O 1
ATOM 635 N N . GLY A 1 86 ? -30.046 -3.114 -15.696 1.00 43.09 86 GLY A N 1
ATOM 636 C CA . GLY A 1 86 ? -31.089 -3.845 -16.426 1.00 43.09 86 GLY A CA 1
ATOM 637 C C . GLY A 1 86 ? -31.165 -3.777 -17.959 1.00 43.09 86 GLY A C 1
ATOM 638 O O . GLY A 1 86 ? -31.495 -2.746 -18.529 1.00 43.09 86 GLY A O 1
ATOM 639 N N . ALA A 1 87 ? -31.099 -4.944 -18.616 1.00 41.59 87 ALA A N 1
ATOM 640 C CA . ALA A 1 87 ? -32.297 -5.546 -19.228 1.00 41.59 87 ALA A CA 1
ATOM 641 C C . ALA A 1 87 ? -32.024 -6.869 -19.978 1.00 41.59 87 ALA A C 1
ATOM 643 O O . ALA A 1 87 ? -31.187 -6.951 -20.867 1.00 41.59 87 ALA A O 1
ATOM 644 N N . ALA A 1 88 ? -32.882 -7.841 -19.657 1.00 44.59 88 ALA A N 1
ATOM 645 C CA . ALA A 1 88 ? -33.566 -8.768 -20.559 1.00 44.59 88 ALA A CA 1
ATOM 646 C C . ALA A 1 88 ? -32.799 -9.884 -21.302 1.00 44.59 88 ALA A C 1
ATOM 648 O O . ALA A 1 88 ? -31.963 -9.697 -22.178 1.00 44.59 88 ALA A O 1
ATOM 649 N N . ALA A 1 89 ? -33.272 -11.091 -20.994 1.00 46.28 89 ALA A N 1
ATOM 650 C CA . ALA A 1 89 ? -33.131 -12.328 -21.735 1.00 46.28 89 ALA A CA 1
ATOM 651 C C . ALA A 1 89 ? -33.515 -12.221 -23.222 1.00 46.28 89 ALA A C 1
ATOM 653 O O . ALA A 1 89 ? -34.560 -11.667 -23.548 1.00 46.28 89 ALA A O 1
ATOM 654 N N . ALA A 1 90 ? -32.758 -12.910 -24.079 1.00 43.22 90 ALA A N 1
ATOM 655 C CA . ALA A 1 90 ? -33.289 -13.804 -25.112 1.00 43.22 90 ALA A CA 1
ATOM 656 C C . ALA A 1 90 ? -32.137 -14.595 -25.756 1.00 43.22 90 ALA A C 1
ATOM 658 O O . ALA A 1 90 ? -31.246 -14.029 -26.382 1.00 43.22 90 ALA A O 1
ATOM 659 N N . ARG A 1 91 ? -32.175 -15.927 -25.631 1.00 47.38 91 ARG A N 1
ATOM 660 C CA . ARG A 1 91 ? -31.477 -16.824 -26.566 1.00 47.38 91 ARG A CA 1
ATOM 661 C C . ARG A 1 91 ? -32.129 -16.691 -27.946 1.00 47.38 91 ARG A C 1
ATOM 663 O O . ARG A 1 91 ? -33.351 -16.561 -28.015 1.00 47.38 91 ARG A O 1
ATOM 670 N N . PRO A 1 92 ? -31.351 -16.838 -29.025 1.00 45.34 92 PRO A N 1
ATOM 671 C CA . PRO A 1 92 ? -31.620 -17.987 -29.890 1.00 45.34 92 PRO A CA 1
ATOM 672 C C . PRO A 1 92 ? -30.351 -18.644 -30.469 1.00 45.34 92 PRO A C 1
ATOM 674 O O . PRO A 1 92 ? -29.407 -17.989 -30.895 1.00 45.34 92 PRO A O 1
ATOM 677 N N . THR A 1 93 ? -30.388 -19.969 -30.546 1.00 42.03 93 THR A N 1
ATOM 678 C CA . THR A 1 93 ? -29.620 -20.830 -31.467 1.00 42.03 93 THR A CA 1
ATOM 679 C C . THR A 1 93 ? -30.641 -21.648 -32.273 1.00 42.03 93 THR A C 1
ATOM 681 O O . THR A 1 93 ? -31.785 -21.752 -31.819 1.00 42.03 93 THR A O 1
ATOM 684 N N . PRO A 1 94 ? -30.277 -22.372 -33.352 1.00 61.88 94 PRO A N 1
ATOM 685 C CA . PRO A 1 94 ? -29.163 -22.240 -34.309 1.00 61.88 94 PRO A CA 1
ATOM 686 C C . PRO A 1 94 ? -29.647 -22.396 -35.783 1.00 61.88 94 PRO A C 1
ATOM 688 O O . PRO A 1 94 ? -30.795 -22.759 -36.025 1.00 61.88 94 PRO A O 1
ATOM 691 N N . ALA A 1 95 ? -28.772 -22.224 -36.783 1.00 39.44 95 ALA A N 1
ATOM 692 C CA . ALA A 1 95 ? -28.937 -22.877 -38.092 1.00 39.44 95 ALA A CA 1
ATOM 693 C C . ALA A 1 95 ? -27.588 -23.061 -38.816 1.00 39.44 95 ALA A C 1
ATOM 695 O O . ALA A 1 95 ? -26.788 -22.135 -38.903 1.00 39.44 95 ALA A O 1
ATOM 696 N N . ALA A 1 96 ? -27.376 -24.291 -39.294 1.00 43.81 96 ALA A N 1
ATOM 697 C CA . ALA A 1 96 ? -26.279 -24.801 -40.126 1.00 43.81 96 ALA A CA 1
ATOM 698 C C . ALA A 1 96 ? -26.212 -24.089 -41.509 1.00 43.81 96 ALA A C 1
ATOM 700 O O . ALA A 1 96 ? -27.145 -23.377 -41.857 1.00 43.81 96 ALA A O 1
ATOM 701 N N . THR A 1 97 ? -25.212 -24.213 -42.390 1.00 39.41 97 THR A N 1
ATOM 702 C CA . THR A 1 97 ? -24.331 -25.340 -42.735 1.00 39.41 97 THR A CA 1
ATOM 703 C C . THR A 1 97 ? -23.225 -24.887 -43.717 1.00 39.41 97 THR A C 1
ATOM 705 O O . THR A 1 97 ? -23.422 -23.919 -44.444 1.00 39.41 97 THR A O 1
ATOM 708 N N . SER A 1 98 ? -22.150 -25.685 -43.784 1.00 42.53 98 SER A N 1
ATOM 709 C CA . SER A 1 98 ? -21.266 -25.986 -44.937 1.00 42.53 98 SER A CA 1
ATOM 710 C C . SER A 1 98 ? -20.322 -24.931 -45.539 1.00 42.53 98 SER A C 1
ATOM 712 O O . SER A 1 98 ? -20.758 -24.017 -46.227 1.00 42.53 98 SER A O 1
ATOM 714 N N . ALA A 1 99 ? -19.015 -25.202 -45.417 1.00 47.22 99 ALA A N 1
ATOM 715 C CA . ALA A 1 99 ? -18.062 -25.549 -46.498 1.00 47.22 99 ALA A CA 1
ATOM 716 C C . ALA A 1 99 ? -16.636 -25.279 -45.968 1.00 47.22 99 ALA A C 1
ATOM 718 O O . ALA A 1 99 ? -16.338 -24.171 -45.542 1.00 47.22 99 ALA A O 1
ATOM 719 N N . ASP A 1 100 ? -15.838 -26.308 -45.684 1.00 44.53 100 ASP A N 1
ATOM 720 C CA . ASP A 1 100 ? -14.914 -26.941 -46.643 1.00 44.53 100 ASP A CA 1
ATOM 721 C C . ASP A 1 100 ? -13.824 -25.966 -47.127 1.00 44.53 100 ASP A C 1
ATOM 723 O O . ASP A 1 100 ? -14.022 -25.230 -48.085 1.00 44.53 100 ASP A O 1
ATOM 727 N N . ASP A 1 101 ? -12.683 -25.958 -46.432 1.00 44.16 101 ASP A N 1
ATOM 728 C CA . ASP A 1 101 ? -11.373 -25.799 -47.073 1.00 44.16 101 ASP A CA 1
ATOM 729 C C . ASP A 1 101 ? -10.331 -26.499 -46.192 1.00 44.16 101 ASP A C 1
ATOM 731 O O . ASP A 1 101 ? -9.964 -26.052 -45.103 1.00 44.16 101 ASP A O 1
ATOM 735 N N . ALA A 1 102 ? -9.932 -27.685 -46.638 1.00 47.72 102 ALA A N 1
ATOM 736 C CA . ALA A 1 102 ? -8.846 -28.446 -46.062 1.00 47.72 102 ALA A CA 1
ATOM 737 C C . ALA A 1 102 ? -7.515 -27.819 -46.488 1.00 47.72 102 ALA A C 1
ATOM 739 O O . ALA A 1 102 ? -7.152 -27.887 -47.664 1.00 47.72 102 ALA A O 1
ATOM 740 N N . ARG A 1 103 ? -6.741 -27.295 -45.532 1.00 48.06 103 ARG A N 1
ATOM 741 C CA . ARG A 1 103 ? -5.297 -27.091 -45.706 1.00 48.06 103 ARG A CA 1
ATOM 742 C C . ARG A 1 103 ? -4.513 -27.484 -44.450 1.00 48.06 103 ARG A C 1
ATOM 744 O O . ARG A 1 103 ? -5.029 -27.329 -43.348 1.00 48.06 103 ARG A O 1
ATOM 751 N N . PRO A 1 104 ? -3.315 -28.065 -44.639 1.00 48.50 104 PRO A N 1
ATOM 752 C CA . PRO A 1 104 ? -2.716 -29.003 -43.699 1.00 48.50 104 PRO A CA 1
ATOM 753 C C . PRO A 1 104 ? -1.991 -28.326 -42.532 1.00 48.50 104 PRO A C 1
ATOM 755 O O . PRO A 1 104 ? -1.420 -27.245 -42.686 1.00 48.50 104 PRO A O 1
ATOM 758 N N . ASP A 1 105 ? -1.995 -29.036 -41.402 1.00 54.09 105 ASP A N 1
ATOM 759 C CA . ASP A 1 105 ? -1.133 -28.862 -40.231 1.00 54.09 105 ASP A CA 1
ATOM 760 C C . ASP A 1 105 ? 0.321 -28.539 -40.616 1.00 54.09 105 ASP A C 1
ATOM 762 O O . ASP A 1 105 ? 0.961 -29.333 -41.313 1.00 54.09 105 ASP A O 1
ATOM 766 N N . PRO A 1 106 ? 0.896 -27.430 -40.125 1.00 51.66 106 PRO A N 1
ATOM 767 C CA . PRO A 1 106 ? 2.324 -27.363 -39.900 1.00 51.66 106 PRO A CA 1
ATOM 768 C C . PRO A 1 106 ? 2.638 -28.064 -38.573 1.00 51.66 106 PRO A C 1
ATOM 770 O O . PRO A 1 106 ? 2.249 -27.603 -37.501 1.00 51.66 106 PRO A O 1
ATOM 773 N N . GLU A 1 107 ? 3.343 -29.190 -38.684 1.00 49.44 107 GLU A N 1
ATOM 774 C CA . GLU A 1 107 ? 3.973 -29.935 -37.595 1.00 49.44 107 GLU A CA 1
ATOM 775 C C . GLU A 1 107 ? 4.549 -28.986 -36.534 1.00 49.44 107 GLU A C 1
ATOM 777 O O . GLU A 1 107 ? 5.473 -28.213 -36.802 1.00 49.44 107 GLU A O 1
ATOM 782 N N . LYS A 1 108 ? 3.993 -29.032 -35.319 1.00 48.19 108 LYS A N 1
ATOM 783 C CA . LYS A 1 108 ? 4.576 -28.364 -34.157 1.00 48.19 108 LYS A CA 1
ATOM 784 C C . LYS A 1 108 ? 5.791 -29.192 -33.717 1.00 48.19 108 LYS A C 1
ATOM 786 O O . LYS A 1 108 ? 5.600 -30.359 -33.375 1.00 48.19 108 LYS A O 1
ATOM 791 N N . PRO A 1 109 ? 7.016 -28.640 -33.705 1.00 49.88 109 PRO A N 1
ATOM 792 C CA . PRO A 1 109 ? 8.151 -29.320 -33.103 1.00 49.88 109 PRO A CA 1
ATOM 793 C C . PRO A 1 109 ? 7.878 -29.522 -31.612 1.00 49.88 109 PRO A C 1
ATOM 795 O O . PRO A 1 109 ? 7.414 -28.604 -30.933 1.00 49.88 109 PRO A O 1
ATOM 798 N N . GLU A 1 110 ? 8.150 -30.731 -31.131 1.00 52.69 110 GLU A N 1
ATOM 799 C CA . GLU A 1 110 ? 8.226 -31.071 -29.715 1.00 52.69 110 GLU A CA 1
ATOM 800 C C . GLU A 1 110 ? 9.191 -30.098 -29.022 1.00 52.69 110 GLU A C 1
ATOM 802 O O . GLU A 1 110 ? 10.408 -30.178 -29.192 1.00 52.69 110 GLU A O 1
ATOM 807 N N . GLU A 1 111 ? 8.646 -29.139 -28.271 1.00 47.84 111 GLU A N 1
ATOM 808 C CA . GLU A 1 111 ? 9.441 -28.352 -27.337 1.00 47.84 111 GLU A CA 1
ATOM 809 C C . GLU A 1 111 ? 9.858 -29.273 -26.196 1.00 47.84 111 GLU A C 1
ATOM 811 O O . GLU A 1 111 ? 9.041 -29.899 -25.518 1.00 47.84 111 GLU A O 1
ATOM 816 N N . GLN A 1 112 ? 11.173 -29.393 -26.087 1.00 51.59 112 GLN A N 1
ATOM 817 C CA . GLN A 1 112 ? 11.903 -30.235 -25.169 1.00 51.59 112 GLN A CA 1
ATOM 818 C C . GLN A 1 112 ? 11.540 -29.880 -23.729 1.00 51.59 112 GLN A C 1
ATOM 820 O O . GLN A 1 112 ? 11.514 -28.717 -23.334 1.00 51.59 112 GLN A O 1
ATOM 825 N N . ASP A 1 113 ? 11.278 -30.919 -22.946 1.00 47.09 113 ASP A N 1
ATOM 826 C CA . ASP A 1 113 ? 11.122 -30.851 -21.502 1.00 47.09 113 ASP A CA 1
ATOM 827 C C . ASP A 1 113 ? 12.484 -30.483 -20.875 1.00 47.09 113 ASP A C 1
ATOM 829 O O . ASP A 1 113 ? 13.280 -31.347 -20.506 1.00 47.09 113 ASP A O 1
ATOM 833 N N . GLU A 1 114 ? 12.801 -29.186 -20.800 1.00 54.75 114 GLU A N 1
ATOM 834 C CA . GLU A 1 114 ? 13.964 -28.649 -20.068 1.00 54.75 114 GLU A CA 1
ATOM 835 C C . GLU A 1 114 ? 13.738 -28.653 -18.541 1.00 54.75 114 GLU A C 1
ATOM 837 O O . GLU A 1 114 ? 14.222 -27.785 -17.814 1.00 54.75 114 GLU A O 1
ATOM 842 N N . ASN A 1 115 ? 12.989 -29.629 -18.023 1.00 55.50 115 ASN A N 1
ATOM 843 C CA . ASN A 1 115 ? 12.849 -29.869 -16.589 1.00 55.50 115 ASN A CA 1
ATOM 844 C C . ASN A 1 115 ? 13.057 -31.342 -16.219 1.00 55.50 115 ASN A C 1
ATOM 846 O O . ASN A 1 115 ? 12.505 -31.849 -15.240 1.00 55.50 115 ASN A O 1
ATOM 850 N N . ALA A 1 116 ? 13.925 -32.034 -16.961 1.00 58.12 116 ALA A N 1
ATOM 851 C CA . ALA A 1 116 ? 14.546 -33.235 -16.429 1.00 58.12 116 ALA A CA 1
ATOM 852 C C . ALA A 1 116 ? 15.350 -32.851 -15.166 1.00 58.12 116 ALA A C 1
ATOM 854 O O . ALA A 1 116 ? 16.236 -31.994 -15.247 1.00 58.12 116 ALA A O 1
ATOM 855 N N 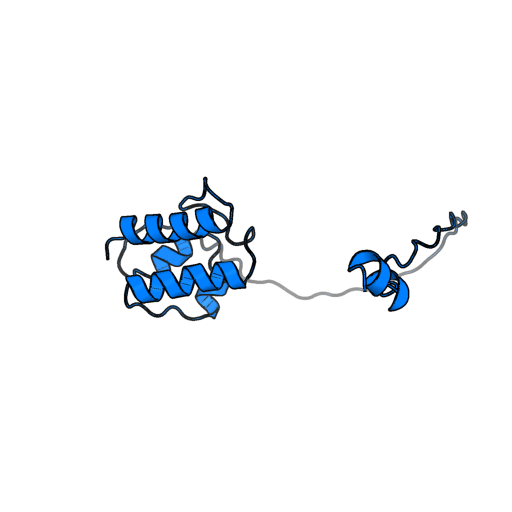. PRO A 1 117 ? 15.071 -33.445 -13.991 1.00 65.88 117 PRO A N 1
ATOM 856 C CA . PRO A 1 117 ? 15.884 -33.201 -12.809 1.00 65.88 117 PRO A CA 1
ATOM 857 C C . PRO A 1 117 ? 17.327 -33.613 -13.114 1.00 65.88 117 PRO A C 1
ATOM 859 O O . PRO A 1 117 ? 17.562 -34.723 -13.596 1.00 65.88 117 PRO A O 1
ATOM 862 N N . LEU A 1 118 ? 18.283 -32.719 -12.836 1.00 64.56 118 LEU A N 1
ATOM 863 C CA . LEU A 1 118 ? 19.714 -33.011 -12.944 1.00 64.56 118 LEU A CA 1
ATOM 864 C C . LEU A 1 118 ? 20.009 -34.346 -12.254 1.00 64.56 118 LEU A C 1
ATOM 866 O O . LEU A 1 118 ? 19.597 -34.566 -11.108 1.00 64.56 118 LEU A O 1
ATOM 870 N N . SER A 1 119 ? 20.709 -35.242 -12.954 1.00 70.69 119 SER A N 1
ATOM 871 C CA . SER A 1 119 ? 21.102 -36.526 -12.383 1.00 70.69 119 SER A CA 1
ATOM 872 C C . SER A 1 119 ? 21.924 -36.287 -11.116 1.00 70.69 119 SER A C 1
ATOM 874 O O . SER A 1 119 ? 22.692 -35.327 -11.016 1.00 70.69 119 SER A O 1
ATOM 876 N N . ALA A 1 120 ? 21.803 -37.185 -10.137 1.00 70.06 120 ALA A N 1
ATOM 877 C CA . ALA A 1 120 ? 22.592 -37.119 -8.908 1.00 70.06 120 ALA A CA 1
ATOM 878 C C . ALA A 1 120 ? 24.113 -37.113 -9.177 1.00 70.06 120 ALA A C 1
ATOM 880 O O . ALA A 1 120 ? 24.882 -36.661 -8.330 1.00 70.06 120 ALA A O 1
ATOM 881 N N . GLU A 1 121 ? 24.549 -37.601 -10.341 1.00 71.75 121 GLU A N 1
ATOM 882 C CA . GLU A 1 121 ? 25.943 -37.516 -10.788 1.00 71.75 121 GLU A CA 1
ATOM 883 C C . GLU A 1 121 ? 26.345 -36.102 -11.233 1.00 71.75 121 GLU A C 1
ATOM 885 O O . GLU A 1 121 ? 27.417 -35.638 -10.846 1.00 71.75 121 GLU A O 1
ATOM 890 N N . ASP A 1 122 ? 25.477 -35.374 -11.939 1.00 72.19 122 ASP A N 1
ATOM 891 C CA . ASP A 1 122 ? 25.763 -34.008 -12.405 1.00 72.19 122 ASP A CA 1
ATOM 892 C C . ASP A 1 122 ? 25.853 -33.023 -11.231 1.00 72.19 122 ASP A C 1
ATOM 894 O O . ASP A 1 122 ? 26.728 -32.156 -11.182 1.00 72.19 122 ASP A O 1
ATOM 898 N N . LEU A 1 123 ? 24.996 -33.213 -10.223 1.00 70.38 123 LEU A N 1
ATOM 899 C CA . LEU A 1 123 ? 25.024 -32.446 -8.975 1.00 70.38 123 LEU A CA 1
ATOM 900 C C . LEU A 1 123 ? 26.312 -32.684 -8.171 1.00 70.38 123 LEU A C 1
ATOM 902 O O . LEU A 1 123 ? 26.848 -31.747 -7.579 1.00 70.38 123 LEU A O 1
ATOM 906 N N . ARG A 1 124 ? 26.842 -33.914 -8.165 1.00 74.19 124 ARG A N 1
ATOM 907 C CA . ARG A 1 124 ? 28.121 -34.227 -7.499 1.00 74.19 124 ARG A CA 1
ATOM 908 C C . ARG A 1 124 ? 29.304 -33.598 -8.221 1.00 74.19 124 ARG A C 1
ATOM 910 O O . ARG A 1 124 ? 30.146 -32.983 -7.570 1.00 74.19 124 ARG A O 1
ATOM 917 N N . ALA A 1 125 ? 29.318 -33.669 -9.552 1.00 72.25 125 ALA A N 1
ATOM 918 C CA . ALA A 1 125 ? 30.359 -33.050 -10.363 1.00 72.25 125 ALA A CA 1
ATOM 919 C C . ALA A 1 125 ? 30.405 -31.521 -10.183 1.00 72.25 125 ALA A C 1
ATOM 921 O O . ALA A 1 125 ? 31.489 -30.955 -10.049 1.00 72.25 125 ALA A O 1
ATOM 922 N N . ALA A 1 126 ? 29.246 -30.855 -10.105 1.00 69.56 126 ALA A N 1
ATOM 923 C CA . ALA A 1 126 ? 29.167 -29.409 -9.876 1.00 69.56 126 ALA A CA 1
ATOM 924 C C . ALA A 1 126 ? 29.619 -28.985 -8.464 1.00 69.56 126 ALA A C 1
ATOM 926 O O . ALA A 1 126 ? 30.151 -27.889 -8.289 1.00 69.56 126 ALA A O 1
ATOM 927 N N . LEU A 1 127 ? 29.423 -29.847 -7.461 1.00 74.06 127 LEU A N 1
ATOM 928 C CA . LEU A 1 127 ? 29.792 -29.590 -6.063 1.00 74.06 127 LEU A CA 1
ATOM 929 C C . LEU A 1 127 ? 31.204 -30.080 -5.696 1.00 74.06 127 LEU A C 1
ATOM 931 O O . LEU A 1 127 ? 31.651 -29.835 -4.576 1.00 74.06 127 LEU A O 1
ATOM 935 N N . GLY A 1 128 ? 31.911 -30.745 -6.617 1.00 63.88 12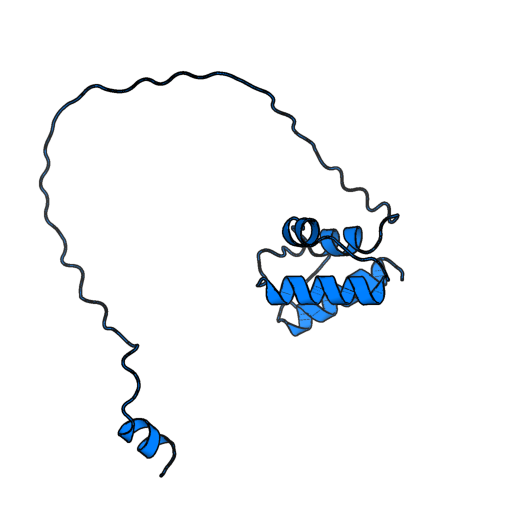8 GLY A N 1
ATOM 936 C CA . GLY A 1 128 ? 33.254 -31.281 -6.378 1.00 63.88 128 GLY A CA 1
ATOM 937 C C . GLY A 1 128 ? 33.300 -32.381 -5.311 1.00 63.88 128 GLY A C 1
ATOM 938 O O . GLY A 1 128 ? 34.290 -32.466 -4.580 1.00 63.88 128 GLY A O 1
ATOM 939 N N . LEU A 1 129 ? 32.226 -33.174 -5.202 1.00 58.19 129 LEU A N 1
ATOM 940 C CA . LEU A 1 129 ? 32.068 -34.287 -4.254 1.00 58.19 129 LEU A CA 1
ATOM 941 C C . LEU A 1 129 ? 32.312 -35.651 -4.905 1.00 58.19 129 LEU A C 1
ATOM 943 O O . LEU A 1 129 ? 31.834 -35.857 -6.044 1.00 58.19 129 LEU A O 1
#

Sequence (129 aa):
MEVAQLMSLGEDILEREGYPDATETFELSRVDSVTRWAIAVTLEDASGVVVPDSEICAARTLGDLVRLSCPGADLSLTTSSSQHDGAAAARPTPAATSADDARPDPEKPEEQDENAPLSAEDLRAALGL

Organism: NCBI:txid883067

Foldseek 3Di:
DDLVVLQVLLCVLVVVVPCNVAGQAAFPVVDDPVSLVVSLVVLCVVLVAHADPVQSVVDGGSNSSSCSSPPPPPPPDPPPPPDDDDDDDDDDDDDDDDDDDDDDDDDDPPDDPPPDPDPPVNVCVVVVD

pLDDT: mean 76.81, std 22.85, range [38.88, 98.62]

InterPro domains:
  IPR009081 Phosphopantetheine binding ACP domain [PF00550] (13-67)
  IPR036736 ACP-like superfamily [SSF47336] (17-68)

Radius of gyration: 26.28 Å; chains: 1; bounding box: 67×51×61 Å

Secondary structure (DSSP, 8-state):
--HHHHHHHHHHHHHHTT-TT--TT-BTTSS-HHHHHHHHHHHHHHHT----HHHHHH--BHHHHHHHTSTT-------------------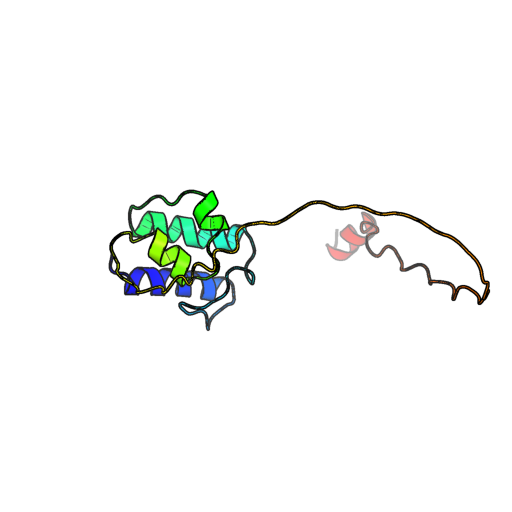----------------------TTPPPPHHHHHHHHT-